Protein AF-A0A957BB49-F1 (afdb_monomer_lite)

Radius of gyration: 10.83 Å; chains: 1; bounding box: 21×26×23 Å

Secondary structure (DSSP, 8-state):
------TTEEEEEE-SS-EEEEEPTTS-HHHHHHHHHHHHHHHT-

pLDDT: mean 82.12, std 14.18, range [40.06, 93.56]

Foldseek 3Di:
DDPLPLVFWPDWDDDPVDIDTDGDPPDDPVVNVVSVVVVVVVVVD

Structure (mmCIF, N/CA/C/O backbone):
data_AF-A0A957BB49-F1
#
_entry.id   AF-A0A957BB49-F1
#
loop_
_atom_site.group_PDB
_atom_site.id
_atom_site.type_symbol
_atom_site.label_atom_id
_atom_site.label_alt_id
_atom_site.label_comp_id
_atom_site.label_asym_id
_atom_site.label_entity_id
_atom_site.label_seq_id
_atom_site.pdbx_PDB_ins_code
_atom_site.Cartn_x
_atom_site.Cartn_y
_atom_site.Cartn_z
_atom_site.occupancy
_atom_site.B_iso_or_equiv
_atom_site.auth_seq_id
_atom_site.auth_comp_id
_atom_site.auth_asym_id
_atom_site.auth_atom_id
_atom_site.pdbx_PDB_model_num
ATOM 1 N N . MET A 1 1 ? 0.118 -20.721 -5.571 1.00 40.06 1 MET A N 1
ATOM 2 C CA . MET A 1 1 ? -0.514 -19.495 -6.108 1.00 40.06 1 MET A CA 1
ATOM 3 C C . MET A 1 1 ? -1.082 -18.762 -4.916 1.00 40.06 1 MET A C 1
ATOM 5 O O . MET A 1 1 ? -2.264 -18.877 -4.605 1.00 40.06 1 MET A O 1
ATOM 9 N N . ASP A 1 2 ? -0.18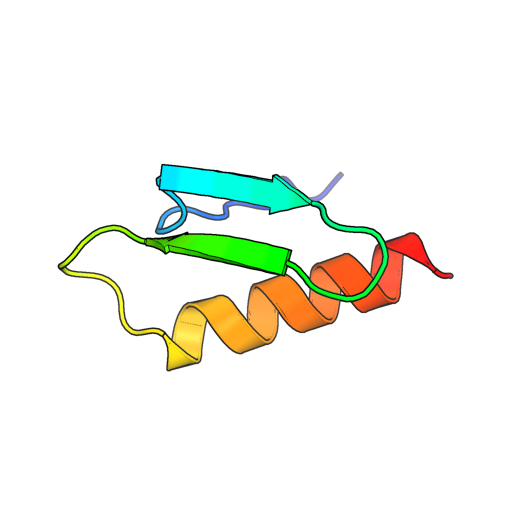7 -18.112 -4.187 1.00 45.03 2 ASP A N 1
ATOM 10 C CA . ASP A 1 2 ? -0.519 -17.335 -3.010 1.00 45.03 2 ASP A CA 1
ATOM 11 C C . ASP A 1 2 ? -1.290 -16.104 -3.470 1.00 45.03 2 ASP A C 1
ATOM 13 O O . ASP A 1 2 ? -0.804 -15.273 -4.236 1.00 45.03 2 ASP A O 1
ATOM 17 N N . LYS A 1 3 ? -2.564 -16.041 -3.080 1.00 48.16 3 LYS A N 1
ATOM 18 C CA . LYS A 1 3 ? -3.346 -14.820 -3.221 1.00 48.16 3 LYS A CA 1
ATOM 19 C C . LYS A 1 3 ? -2.689 -13.799 -2.306 1.00 48.16 3 LYS A C 1
ATOM 21 O O . LYS A 1 3 ? -2.838 -13.918 -1.094 1.00 48.16 3 LYS A O 1
ATOM 26 N N . LEU A 1 4 ? -2.009 -12.814 -2.887 1.00 50.69 4 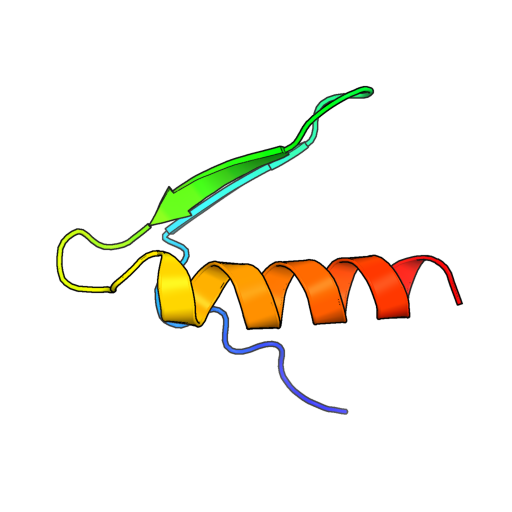LEU A N 1
ATOM 27 C CA . LEU A 1 4 ? -1.675 -11.563 -2.215 1.00 50.69 4 LEU A CA 1
ATOM 28 C C . LEU A 1 4 ? -2.974 -10.991 -1.636 1.00 50.69 4 LEU A C 1
ATOM 30 O O . LEU A 1 4 ? -3.787 -10.392 -2.342 1.00 50.69 4 LEU A O 1
ATOM 34 N N . ASN A 1 5 ? -3.229 -11.278 -0.364 1.00 52.72 5 ASN A N 1
ATOM 35 C CA . ASN A 1 5 ? -4.400 -10.802 0.339 1.00 52.72 5 ASN A CA 1
ATOM 36 C C . ASN A 1 5 ? -4.000 -9.502 1.012 1.00 52.72 5 ASN A C 1
ATOM 38 O O . ASN A 1 5 ? -3.817 -9.468 2.222 1.00 52.72 5 ASN A O 1
ATOM 42 N N . PHE A 1 6 ? -3.885 -8.435 0.220 1.00 63.16 6 PHE A N 1
ATOM 43 C CA . PHE A 1 6 ? -3.730 -7.079 0.730 1.00 63.16 6 PHE A CA 1
ATOM 44 C C . PHE A 1 6 ? -5.036 -6.634 1.413 1.00 63.16 6 PHE A C 1
ATOM 46 O O . PHE A 1 6 ? -5.670 -5.665 1.004 1.00 63.16 6 PHE A O 1
ATOM 53 N N . GLY A 1 7 ? -5.505 -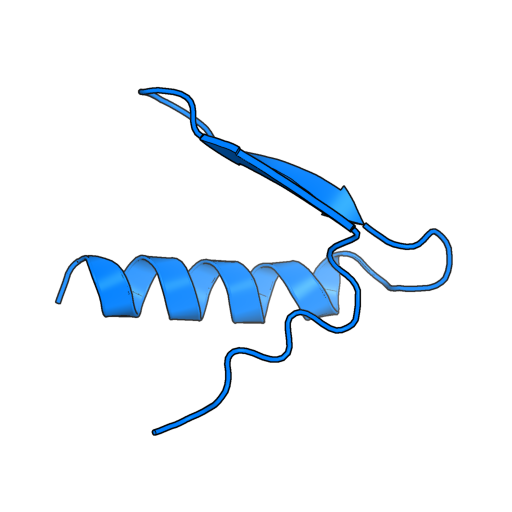7.368 2.426 1.00 66.69 7 GLY A N 1
ATOM 54 C CA . GLY A 1 7 ? -6.830 -7.228 3.032 1.00 66.69 7 GLY A CA 1
ATOM 55 C C . GLY A 1 7 ? -7.080 -5.840 3.625 1.00 66.69 7 GLY A C 1
ATOM 56 O O . GLY A 1 7 ? -8.235 -5.467 3.859 1.00 66.69 7 GLY A O 1
ATOM 57 N N . GLY A 1 8 ? -6.011 -5.065 3.822 1.00 77.56 8 GLY A N 1
ATOM 58 C CA . GLY A 1 8 ? -6.032 -3.663 4.211 1.00 77.56 8 GLY A CA 1
ATOM 59 C C . GLY A 1 8 ? -5.792 -2.647 3.097 1.00 77.56 8 GLY A C 1
ATOM 60 O O . GLY A 1 8 ? -6.017 -1.474 3.361 1.00 77.56 8 GLY A O 1
ATOM 61 N N . VAL A 1 9 ? -5.377 -3.015 1.883 1.00 85.38 9 VAL A N 1
ATOM 62 C CA . VAL A 1 9 ? -5.189 -2.052 0.782 1.00 85.38 9 VAL A CA 1
ATOM 63 C C . VAL A 1 9 ? -6.519 -1.808 0.078 1.00 85.38 9 VAL A C 1
ATOM 65 O O . VAL A 1 9 ? -7.211 -2.726 -0.349 1.00 85.38 9 VAL A O 1
ATOM 68 N N . VAL A 1 10 ? -6.877 -0.535 -0.036 1.00 88.00 10 VAL A N 1
ATOM 69 C CA . VAL A 1 10 ? -8.086 -0.054 -0.710 1.00 88.00 10 VAL A CA 1
ATOM 70 C C . VAL A 1 10 ? -7.761 0.423 -2.122 1.00 88.00 10 VAL A C 1
ATOM 72 O O . VAL A 1 10 ? -8.548 0.208 -3.038 1.00 88.00 10 VAL A O 1
ATOM 75 N N . ALA A 1 11 ? -6.603 1.059 -2.306 1.00 87.00 11 ALA A N 1
ATOM 76 C CA . ALA A 1 11 ? -6.141 1.522 -3.608 1.00 87.00 11 ALA A CA 1
ATOM 77 C C . ALA A 1 11 ? -4.611 1.512 -3.686 1.00 87.00 11 ALA A C 1
ATOM 79 O O . ALA A 1 11 ? -3.931 1.725 -2.680 1.00 87.00 11 ALA A O 1
ATOM 80 N N . LEU A 1 12 ? -4.095 1.305 -4.897 1.00 89.19 12 LEU A N 1
ATOM 81 C CA . LEU A 1 12 ? -2.675 1.322 -5.228 1.00 89.19 12 LEU A CA 1
ATOM 82 C C . LEU A 1 12 ? -2.476 2.140 -6.508 1.00 89.19 12 LEU A C 1
ATOM 84 O O . LEU A 1 12 ? -3.088 1.839 -7.533 1.00 89.19 12 LEU A O 1
ATOM 88 N N . THR A 1 13 ? -1.592 3.131 -6.452 1.00 91.75 13 THR A N 1
ATOM 89 C CA . THR A 1 13 ? -1.165 3.922 -7.609 1.00 91.75 13 THR A CA 1
ATOM 90 C C . THR A 1 13 ? 0.338 3.776 -7.784 1.00 91.75 13 THR A C 1
ATOM 92 O O . THR A 1 13 ? 1.102 3.974 -6.838 1.00 91.75 13 THR A O 1
ATOM 95 N N . ILE A 1 14 ? 0.758 3.433 -9.000 1.00 89.81 14 ILE A N 1
ATOM 96 C CA . ILE A 1 14 ? 2.163 3.227 -9.352 1.00 89.81 14 ILE A CA 1
ATOM 97 C C . ILE A 1 14 ? 2.679 4.470 -10.073 1.00 89.81 14 ILE A C 1
ATOM 99 O O . ILE A 1 14 ? 2.138 4.855 -11.111 1.00 89.81 14 ILE A O 1
ATOM 103 N N . HIS A 1 15 ? 3.737 5.069 -9.538 1.00 93.50 15 HIS A N 1
ATOM 104 C CA . HIS A 1 15 ? 4.533 6.095 -10.201 1.00 93.50 15 HIS A CA 1
ATOM 105 C C . HIS A 1 15 ? 5.914 5.526 -10.569 1.00 93.50 15 HIS A C 1
ATOM 107 O O . HIS A 1 15 ? 6.308 4.485 -10.040 1.00 93.50 15 HIS A O 1
ATOM 113 N N . PRO A 1 16 ? 6.662 6.173 -11.481 1.00 89.88 16 PRO A N 1
ATOM 114 C CA . PRO A 1 16 ? 7.976 5.681 -11.901 1.00 89.88 16 PRO A CA 1
ATOM 115 C C . PRO A 1 16 ? 8.998 5.542 -10.762 1.00 89.88 16 PRO A C 1
ATOM 117 O O . PRO A 1 16 ? 9.907 4.726 -10.860 1.00 89.88 16 PRO A O 1
ATOM 120 N N . ASP A 1 17 ? 8.866 6.341 -9.705 1.00 93.56 17 ASP A N 1
ATOM 121 C CA . ASP A 1 17 ? 9.817 6.454 -8.596 1.00 93.56 17 ASP A CA 1
ATOM 122 C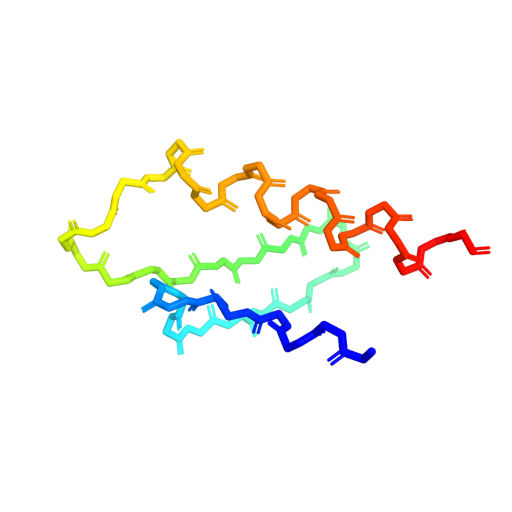 C . ASP A 1 17 ? 9.230 6.057 -7.232 1.00 93.56 17 ASP A C 1
ATOM 124 O O . ASP A 1 17 ? 9.979 5.855 -6.277 1.00 93.56 17 ASP A O 1
ATOM 128 N N . HIS A 1 18 ? 7.906 5.938 -7.117 1.00 90.00 18 HIS A N 1
ATOM 129 C CA . HIS A 1 18 ? 7.251 5.606 -5.856 1.00 90.00 18 HIS A CA 1
ATOM 130 C C . HIS A 1 18 ? 5.887 4.934 -6.047 1.00 90.00 18 HIS A C 1
ATOM 132 O O . HIS A 1 18 ? 5.295 4.928 -7.124 1.00 90.00 18 HIS A O 1
ATOM 138 N N . LEU A 1 19 ? 5.368 4.377 -4.955 1.00 90.94 19 LEU A N 1
ATOM 139 C CA . LEU A 1 19 ? 4.029 3.805 -4.876 1.00 90.94 19 LEU A CA 1
ATOM 140 C C . LEU A 1 19 ? 3.203 4.619 -3.885 1.00 90.94 19 LEU A C 1
ATOM 142 O O . LEU A 1 19 ? 3.671 4.925 -2.789 1.00 90.94 19 LEU A O 1
ATOM 146 N N . ILE A 1 20 ? 1.966 4.942 -4.252 1.00 93.19 20 ILE A N 1
ATOM 147 C CA . ILE A 1 20 ? 0.989 5.533 -3.336 1.00 93.19 20 ILE A CA 1
ATOM 148 C C . ILE A 1 20 ? -0.031 4.461 -2.994 1.00 93.19 20 ILE A C 1
ATOM 150 O O . ILE A 1 20 ? -0.673 3.887 -3.874 1.00 93.19 20 ILE A O 1
ATOM 154 N N . ILE A 1 21 ? -0.189 4.201 -1.701 1.00 91.31 21 ILE A N 1
ATOM 155 C CA . ILE A 1 21 ? -1.049 3.136 -1.197 1.00 91.31 21 ILE A CA 1
ATOM 156 C C . ILE A 1 21 ? -2.067 3.757 -0.251 1.00 91.31 21 ILE A C 1
ATOM 158 O O . ILE A 1 21 ? -1.719 4.492 0.670 1.00 91.31 21 ILE A O 1
ATOM 162 N N . THR A 1 22 ? -3.343 3.469 -0.489 1.00 92.88 22 THR A N 1
ATOM 163 C CA . THR A 1 22 ? -4.429 3.827 0.424 1.00 92.88 22 THR A CA 1
ATOM 164 C C . THR A 1 22 ? -4.826 2.583 1.190 1.00 92.88 22 THR A C 1
ATOM 166 O O . THR A 1 22 ? -5.213 1.588 0.577 1.00 92.88 22 THR A O 1
ATOM 169 N N . ARG A 1 23 ? -4.757 2.639 2.520 1.00 92.69 23 ARG A N 1
ATOM 170 C CA . ARG A 1 23 ? -5.184 1.542 3.390 1.00 92.69 23 ARG A CA 1
ATOM 171 C C . ARG A 1 23 ? -6.549 1.788 4.022 1.00 92.69 23 ARG A C 1
ATOM 173 O O . ARG A 1 23 ? -6.997 2.928 4.134 1.00 92.69 23 ARG A O 1
ATOM 180 N N . LYS A 1 24 ? -7.178 0.720 4.503 1.00 90.88 24 LYS A N 1
ATOM 181 C CA . LYS A 1 24 ? -8.315 0.794 5.415 1.00 90.88 24 LYS A CA 1
ATOM 182 C C . LYS A 1 24 ? -7.876 1.469 6.726 1.00 90.88 24 LYS A C 1
ATOM 184 O O . LYS A 1 24 ? -6.745 1.246 7.175 1.00 90.88 24 LYS A O 1
ATOM 189 N N . PRO A 1 25 ? -8.730 2.305 7.340 1.00 89.31 25 PRO A N 1
ATOM 190 C CA . PRO A 1 25 ? -8.355 3.115 8.502 1.00 89.31 25 PRO A CA 1
ATOM 191 C C . PRO A 1 25 ? -7.980 2.278 9.736 1.00 89.31 25 PRO A C 1
ATOM 193 O O . PRO A 1 25 ? -7.124 2.695 10.513 1.00 89.31 25 PRO A O 1
ATOM 196 N N . ASP A 1 26 ? -8.564 1.093 9.875 1.00 91.56 26 ASP A N 1
ATOM 197 C CA . ASP A 1 26 ? -8.415 0.135 10.975 1.00 91.56 26 ASP A CA 1
ATOM 198 C C . ASP A 1 26 ? -7.196 -0.796 10.858 1.00 91.56 26 ASP A C 1
ATOM 200 O O . ASP A 1 26 ? -6.891 -1.525 11.798 1.00 91.56 26 ASP A O 1
ATOM 204 N N . VAL A 1 27 ? -6.477 -0.766 9.734 1.00 88.19 27 VAL A N 1
ATOM 205 C CA . VAL A 1 27 ? -5.317 -1.640 9.499 1.00 88.19 27 VAL A CA 1
ATOM 206 C C . VAL A 1 27 ? -4.014 -0.902 9.786 1.00 88.19 27 VAL A C 1
ATOM 208 O O . VAL A 1 27 ? -3.806 0.187 9.268 1.00 88.19 27 VAL A O 1
ATOM 211 N N . ASP A 1 28 ? -3.108 -1.483 10.570 1.00 88.69 28 ASP A N 1
ATOM 212 C CA . ASP A 1 28 ? -1.795 -0.877 10.818 1.00 88.69 28 ASP A CA 1
ATOM 213 C C . ASP A 1 28 ? -0.907 -0.919 9.558 1.00 88.69 28 ASP A C 1
ATOM 215 O O . ASP A 1 28 ? -0.866 -1.913 8.829 1.00 88.69 28 ASP A O 1
ATOM 219 N N . TRP A 1 29 ? -0.163 0.162 9.321 1.00 89.06 29 TRP A N 1
ATOM 220 C CA . TRP A 1 29 ? 0.840 0.222 8.262 1.00 89.06 29 TRP A CA 1
ATOM 221 C C . TRP A 1 29 ? 1.950 -0.806 8.449 1.00 89.06 29 TRP A C 1
ATOM 223 O O . TRP A 1 29 ? 2.433 -1.320 7.448 1.00 89.06 29 TRP A O 1
ATOM 233 N N . VAL A 1 30 ? 2.327 -1.133 9.689 1.00 87.62 30 VAL A N 1
ATOM 234 C CA . VAL A 1 30 ? 3.396 -2.108 9.964 1.00 87.62 30 VAL A CA 1
ATOM 235 C C . VAL A 1 30 ? 3.095 -3.459 9.311 1.00 87.62 30 VAL A C 1
ATOM 237 O O . VAL A 1 30 ? 3.969 -4.038 8.681 1.00 87.62 30 VAL A O 1
ATOM 240 N N . VAL A 1 31 ? 1.842 -3.915 9.387 1.00 84.06 31 VAL A N 1
ATOM 241 C CA . VAL A 1 31 ? 1.412 -5.194 8.796 1.00 8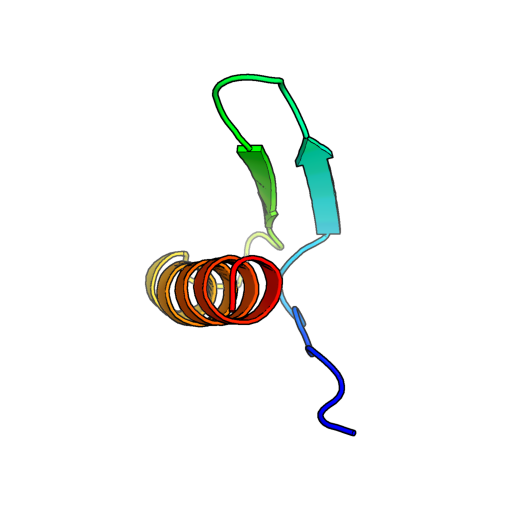4.06 31 VAL A CA 1
ATOM 242 C C . VAL A 1 31 ? 1.458 -5.141 7.268 1.00 84.06 31 VAL A C 1
ATOM 244 O O . VAL A 1 31 ? 1.876 -6.092 6.620 1.00 84.06 31 VAL A O 1
ATOM 247 N N . LEU A 1 32 ? 1.048 -4.013 6.684 1.00 87.75 32 LEU A N 1
ATOM 248 C CA . LEU A 1 32 ? 0.996 -3.847 5.232 1.00 87.75 32 LEU A CA 1
ATOM 249 C C . LEU A 1 32 ? 2.380 -3.679 4.605 1.00 87.75 32 LEU A C 1
ATOM 251 O O . LEU A 1 32 ? 2.600 -4.166 3.501 1.00 87.75 32 LEU A O 1
ATOM 255 N N . ILE A 1 33 ? 3.297 -2.973 5.272 1.00 89.19 33 ILE A N 1
ATOM 256 C CA . ILE A 1 33 ? 4.631 -2.686 4.732 1.00 89.19 33 ILE A CA 1
ATOM 257 C C . ILE A 1 33 ? 5.383 -3.985 4.444 1.00 89.19 33 ILE A C 1
ATOM 259 O O . ILE A 1 33 ? 5.929 -4.110 3.351 1.00 89.19 33 ILE A O 1
ATOM 263 N N . ASP A 1 34 ? 5.363 -4.951 5.365 1.00 86.50 34 ASP A N 1
ATOM 264 C CA . ASP A 1 34 ? 6.049 -6.232 5.171 1.00 86.50 34 ASP A CA 1
ATOM 265 C C . ASP A 1 34 ? 5.500 -6.978 3.944 1.00 86.50 34 ASP A C 1
ATOM 267 O O . ASP A 1 34 ? 6.271 -7.352 3.059 1.00 86.50 34 ASP A O 1
ATOM 271 N N . GLU A 1 35 ? 4.172 -7.088 3.820 1.00 86.00 35 GLU A N 1
ATOM 272 C CA . GLU A 1 35 ? 3.515 -7.735 2.674 1.00 86.00 35 GLU A CA 1
ATOM 273 C C . GLU A 1 35 ? 3.803 -7.020 1.345 1.00 86.00 35 GLU A C 1
ATOM 275 O O . GLU A 1 35 ? 4.063 -7.659 0.325 1.00 86.00 35 GLU A O 1
ATOM 280 N N . ILE A 1 36 ? 3.766 -5.684 1.339 1.00 87.56 36 ILE A N 1
ATOM 281 C CA . ILE A 1 36 ? 4.054 -4.876 0.149 1.00 87.56 36 ILE A CA 1
ATOM 282 C C . ILE A 1 36 ? 5.519 -5.050 -0.254 1.00 87.56 36 ILE A C 1
ATOM 284 O O . ILE A 1 36 ? 5.817 -5.232 -1.433 1.00 87.56 36 ILE A O 1
ATOM 288 N N . CYS A 1 37 ? 6.441 -5.016 0.705 1.00 87.69 37 CYS A N 1
ATOM 289 C CA . CYS A 1 37 ? 7.860 -5.214 0.451 1.00 87.69 37 CYS A CA 1
ATOM 290 C C . CYS A 1 37 ? 8.167 -6.628 -0.052 1.00 87.69 37 CYS A C 1
ATOM 292 O O . CYS A 1 37 ? 9.014 -6.769 -0.934 1.00 87.69 37 CYS A O 1
ATOM 294 N N . ASP A 1 38 ? 7.502 -7.656 0.479 1.00 88.31 38 ASP A N 1
ATOM 295 C CA . ASP A 1 38 ? 7.608 -9.031 -0.016 1.00 88.31 38 ASP A CA 1
ATOM 296 C C . ASP A 1 38 ? 7.086 -9.142 -1.454 1.00 88.31 38 ASP A C 1
ATOM 298 O O . ASP A 1 38 ? 7.788 -9.662 -2.318 1.00 88.31 38 ASP A O 1
ATOM 302 N N . ALA A 1 39 ? 5.913 -8.574 -1.746 1.00 85.94 39 ALA A N 1
ATOM 303 C CA . ALA A 1 39 ? 5.326 -8.592 -3.086 1.00 85.94 39 ALA A CA 1
ATOM 304 C C . ALA A 1 39 ? 6.182 -7.842 -4.121 1.00 85.94 39 ALA A C 1
ATOM 306 O O . ALA A 1 39 ? 6.337 -8.297 -5.253 1.00 85.94 39 ALA A O 1
ATOM 307 N N . ILE A 1 40 ? 6.760 -6.697 -3.741 1.00 87.50 40 ILE A N 1
ATOM 308 C CA . ILE A 1 40 ? 7.689 -5.957 -4.603 1.00 87.50 40 ILE A CA 1
ATOM 309 C C . ILE A 1 40 ? 8.938 -6.799 -4.859 1.00 87.50 40 ILE A C 1
ATOM 311 O O . ILE A 1 40 ? 9.382 -6.879 -5.999 1.00 87.50 40 ILE A O 1
ATOM 315 N N . ARG A 1 41 ? 9.503 -7.436 -3.826 1.00 88.31 41 ARG A N 1
ATOM 316 C CA . ARG A 1 41 ? 10.675 -8.308 -3.987 1.00 88.31 41 ARG A CA 1
ATOM 317 C C . ARG A 1 41 ? 10.392 -9.472 -4.935 1.00 88.31 41 ARG A C 1
ATOM 319 O O . ARG A 1 41 ? 11.223 -9.725 -5.797 1.00 88.31 41 ARG A O 1
ATOM 326 N N . ASP A 1 42 ? 9.237 -10.118 -4.803 1.00 87.31 42 ASP A N 1
ATOM 327 C CA . ASP A 1 42 ? 8.812 -11.219 -5.678 1.00 87.31 42 ASP A CA 1
ATOM 328 C C . ASP A 1 42 ? 8.639 -10.768 -7.136 1.00 87.31 42 ASP A C 1
ATOM 330 O O . ASP A 1 42 ? 9.061 -11.458 -8.051 1.00 87.31 42 ASP A O 1
ATOM 334 N N . PHE A 1 43 ? 8.104 -9.566 -7.377 1.00 81.31 43 PHE A N 1
ATOM 335 C CA . PHE A 1 43 ? 7.926 -9.044 -8.738 1.00 81.31 43 PHE A CA 1
ATOM 336 C C . PHE A 1 43 ? 9.243 -8.833 -9.509 1.00 81.31 43 PHE A C 1
ATOM 338 O O . PHE A 1 43 ? 9.249 -8.874 -10.740 1.00 81.31 43 PHE A O 1
ATOM 345 N N . TYR A 1 44 ? 10.344 -8.557 -8.807 1.00 76.88 44 TYR A N 1
ATOM 346 C CA . TYR A 1 44 ? 11.653 -8.306 -9.421 1.00 76.88 44 TYR A CA 1
ATOM 347 C C . TYR A 1 44 ? 12.551 -9.553 -9.525 1.00 76.88 44 TYR A C 1
ATOM 349 O O . TYR A 1 44 ? 13.649 -9.438 -10.079 1.00 76.88 44 TYR A O 1
ATOM 357 N N . LEU A 1 45 ? 12.122 -10.705 -8.998 1.00 62.62 45 LEU A N 1
ATOM 358 C CA . LEU A 1 45 ? 12.837 -11.989 -9.061 1.00 62.62 45 LEU A CA 1
ATOM 359 C C . LEU A 1 45 ? 12.260 -12.904 -10.150 1.00 62.62 45 LEU A C 1
ATOM 361 O O . LEU A 1 45 ? 13.069 -13.676 -10.717 1.00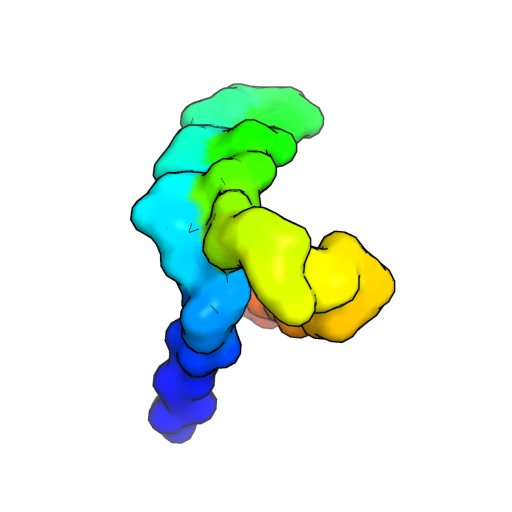 62.62 45 LEU A O 1
#

Sequence (45 aa):
MDKLNFGGVVALTIHPDHLIITRKPDVDWVVLIDEICDAIRDFYL